Protein AF-A0A380DKZ0-F1 (afdb_monomer_lite)

Radius of gyration: 17.17 Å; chains: 1; bounding box: 35×26×47 Å

Secondary structure (DSSP, 8-state):
---STT-------HHHHHHH-SS--TT-----PPPPPPPHHHHHHHHHHSSS---EEE--S---HHHHHHHHHHHHHHT-SEEE--SSS-----HHHHHH-S---

Organism: Staphylococcus aureus (NCBI:txid1280)

pLDDT: mean 74.34, std 16.65, range [32.75, 92.69]

Sequence (105 aa):
MQKIKKIIVQTVPKSKLDFLANAPHQGVAALIAPYEYADFNQFLKQQKEKEGLSTVLILDGLEDPHNLGSILRTADATGVDGVIIPKRRSVTLTQTVAKASNRCN

Foldseek 3Di:
DDDPDPDDDDQDDPVVVVVVDPDDQVRDDDDDDFDDDDDPVVLVVVCVVDPDDAAEAEDEQDQDLLVVLVVLLVCVVVVHSYYHYDPPNDDDNDPNNVVSCPDDD

Structure (mmCIF, N/CA/C/O backbone):
data_AF-A0A380DKZ0-F1
#
_entry.id   AF-A0A380DKZ0-F1
#
loop_
_atom_site.group_PDB
_atom_site.id
_atom_site.type_symbol
_atom_site.label_atom_id
_atom_site.label_alt_id
_atom_site.label_comp_id
_atom_site.label_asym_id
_atom_site.label_entity_id
_atom_site.label_seq_id
_atom_site.pdbx_PDB_ins_code
_atom_site.Cartn_x
_atom_site.Cartn_y
_atom_site.Cartn_z
_atom_site.occupancy
_atom_site.B_iso_or_equiv
_atom_site.auth_seq_id
_atom_site.auth_comp_id
_atom_site.auth_asym_id
_atom_site.auth_atom_id
_atom_site.pdbx_PDB_model_num
ATOM 1 N N . MET A 1 1 ? -6.435 -10.077 -31.213 1.00 41.19 1 MET A N 1
ATOM 2 C CA . MET A 1 1 ? -6.629 -9.172 -30.058 1.00 41.19 1 MET A CA 1
ATOM 3 C C . MET A 1 1 ? -7.443 -9.924 -29.006 1.00 41.19 1 MET A C 1
ATOM 5 O O . MET A 1 1 ? -8.655 -10.022 -29.144 1.00 41.19 1 MET A O 1
ATOM 9 N N . GLN A 1 2 ? -6.789 -10.593 -28.050 1.00 39.38 2 GLN A N 1
ATOM 10 C CA . GLN A 1 2 ? -7.485 -11.447 -27.075 1.00 39.38 2 GLN A CA 1
ATOM 11 C C . GLN A 1 2 ? -8.008 -10.586 -25.917 1.00 39.38 2 GLN A C 1
ATOM 13 O O . GLN A 1 2 ? -7.240 -10.081 -25.104 1.00 39.38 2 GLN A O 1
ATOM 18 N N . LYS A 1 3 ? -9.330 -10.378 -25.885 1.00 44.25 3 LYS A N 1
ATOM 19 C CA . LYS A 1 3 ? -10.055 -9.697 -24.804 1.00 44.25 3 LYS A CA 1
ATOM 20 C C . LYS A 1 3 ? -10.193 -10.641 -23.609 1.00 44.25 3 LYS A C 1
ATOM 22 O O . LYS A 1 3 ? -11.206 -11.320 -23.473 1.00 44.25 3 LYS A O 1
ATOM 27 N N . ILE A 1 4 ? -9.213 -10.649 -22.714 1.00 47.22 4 ILE A N 1
ATOM 28 C CA . ILE A 1 4 ? -9.412 -11.177 -21.362 1.00 47.22 4 ILE A CA 1
ATOM 29 C C . ILE A 1 4 ? -9.745 -9.964 -20.481 1.00 47.22 4 ILE A C 1
ATOM 31 O O . ILE A 1 4 ? -8.869 -9.194 -20.118 1.00 47.22 4 ILE A O 1
ATOM 35 N N . LYS A 1 5 ? -11.051 -9.749 -20.252 1.00 51.69 5 LYS A N 1
ATOM 36 C CA . LYS A 1 5 ? -11.671 -8.763 -19.336 1.00 51.69 5 LYS A CA 1
ATOM 37 C C . LYS A 1 5 ? -11.102 -7.326 -19.385 1.00 51.69 5 LYS A C 1
ATOM 39 O O . LYS A 1 5 ? -10.195 -6.994 -18.645 1.00 51.69 5 LYS A O 1
ATOM 44 N N . LYS A 1 6 ? -11.712 -6.438 -20.189 1.00 64.25 6 LYS A N 1
ATOM 45 C CA . LYS A 1 6 ? -11.582 -4.952 -20.148 1.00 64.25 6 LYS A CA 1
ATOM 46 C C . LYS A 1 6 ? -10.164 -4.329 -20.181 1.00 64.25 6 LYS A C 1
ATOM 48 O O . LYS A 1 6 ? -10.063 -3.113 -20.076 1.00 64.25 6 LYS A O 1
ATOM 53 N N . ILE A 1 7 ? -9.097 -5.098 -20.388 1.00 72.94 7 ILE A N 1
ATOM 54 C CA . ILE A 1 7 ? -7.721 -4.587 -20.452 1.00 72.94 7 ILE A CA 1
ATOM 55 C C . ILE A 1 7 ? -7.259 -4.545 -21.915 1.00 72.94 7 ILE A C 1
ATOM 57 O O . ILE A 1 7 ? -7.412 -5.519 -22.656 1.00 72.94 7 ILE A O 1
ATOM 61 N N . ILE A 1 8 ? -6.716 -3.402 -22.346 1.00 80.69 8 ILE A N 1
ATOM 62 C CA . ILE A 1 8 ? -6.116 -3.238 -23.676 1.00 80.69 8 ILE A CA 1
ATOM 63 C C . ILE A 1 8 ? -4.725 -3.873 -23.644 1.00 80.69 8 ILE A C 1
ATOM 65 O O . ILE A 1 8 ? -3.868 -3.451 -22.873 1.00 80.69 8 ILE A O 1
ATOM 69 N N . VAL A 1 9 ? -4.503 -4.884 -24.485 1.00 87.19 9 VAL A N 1
ATOM 70 C CA . VAL A 1 9 ? -3.216 -5.584 -24.597 1.00 87.19 9 VAL A CA 1
ATOM 71 C C . VAL A 1 9 ? -2.578 -5.247 -25.938 1.00 87.19 9 VAL A C 1
ATOM 73 O O . VAL A 1 9 ? -3.184 -5.475 -26.987 1.00 87.19 9 VAL A O 1
ATOM 76 N N . GLN A 1 10 ? -1.347 -4.738 -25.900 1.00 88.81 10 GLN A N 1
ATOM 77 C CA . GLN A 1 10 ? -0.547 -4.438 -27.083 1.00 88.81 10 GLN A CA 1
ATOM 78 C C . GLN A 1 10 ? 0.792 -5.172 -27.011 1.00 88.81 10 GLN A C 1
ATOM 80 O O . GLN A 1 10 ? 1.536 -5.032 -26.043 1.00 88.81 10 GLN A O 1
ATOM 85 N N . THR A 1 11 ? 1.114 -5.935 -28.054 1.00 92.69 11 THR A N 1
ATOM 86 C CA . THR A 1 11 ? 2.452 -6.508 -28.230 1.00 92.69 11 THR A CA 1
ATOM 87 C C . THR A 1 11 ? 3.368 -5.433 -28.802 1.00 92.69 11 THR A C 1
ATOM 89 O O . THR A 1 11 ? 3.046 -4.818 -29.817 1.00 92.69 11 THR A O 1
ATOM 92 N N . VAL A 1 12 ? 4.503 -5.197 -28.150 1.00 91.44 12 VAL A N 1
ATOM 93 C CA . VAL A 1 12 ? 5.478 -4.170 -28.535 1.00 91.44 12 VAL A CA 1
ATOM 94 C C . VAL A 1 12 ? 6.887 -4.770 -28.602 1.00 91.44 12 VAL A C 1
ATOM 96 O O . VAL A 1 12 ? 7.141 -5.789 -27.958 1.00 91.44 12 VAL A O 1
ATOM 99 N N . PRO A 1 13 ? 7.823 -4.164 -29.356 1.00 92.44 13 PRO A N 1
ATOM 100 C CA . PRO A 1 13 ? 9.227 -4.566 -29.330 1.00 92.44 13 PRO A CA 1
ATOM 101 C C . PRO A 1 13 ? 9.837 -4.420 -27.932 1.00 92.44 13 PRO A C 1
ATOM 103 O O . PRO A 1 13 ? 9.445 -3.535 -27.169 1.00 92.44 13 PRO A O 1
ATOM 106 N N . LYS A 1 14 ? 10.857 -5.232 -27.626 1.00 89.12 14 LYS A N 1
ATOM 107 C CA . LYS A 1 14 ? 11.569 -5.200 -26.337 1.00 89.12 14 LYS A CA 1
ATOM 108 C C . LYS A 1 14 ? 12.054 -3.791 -25.967 1.00 89.12 14 LYS A C 1
ATOM 110 O O . LYS A 1 14 ? 11.815 -3.354 -24.851 1.00 89.12 14 LYS A O 1
ATOM 115 N N . SER A 1 15 ? 12.591 -3.049 -26.935 1.00 90.69 15 SER A N 1
ATOM 116 C CA . SER A 1 15 ? 13.064 -1.670 -26.747 1.00 90.69 15 SER A CA 1
ATOM 117 C C . SER A 1 15 ? 11.991 -0.716 -26.216 1.00 90.69 15 SER A C 1
ATOM 119 O O . SER A 1 15 ? 12.301 0.232 -25.499 1.00 90.69 15 SER A O 1
ATOM 121 N N . LYS A 1 16 ? 10.713 -0.959 -26.535 1.00 87.44 16 LYS A N 1
ATOM 122 C CA . LYS A 1 16 ? 9.605 -0.162 -26.004 1.00 87.44 16 LYS A CA 1
ATOM 123 C C . LYS A 1 16 ? 9.353 -0.470 -24.529 1.00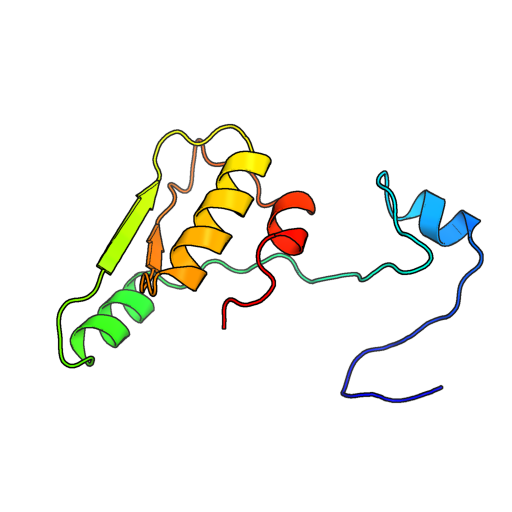 87.44 16 LYS A C 1
ATOM 125 O O . LYS A 1 16 ? 9.020 0.448 -23.790 1.00 87.44 16 LYS A O 1
ATOM 130 N N . LEU A 1 17 ? 9.518 -1.724 -24.107 1.00 88.44 17 LEU A N 1
ATOM 131 C CA . LEU A 1 17 ? 9.439 -2.114 -22.696 1.00 88.44 17 LEU A CA 1
ATOM 132 C C . LEU A 1 17 ? 10.634 -1.570 -21.907 1.00 88.44 17 LEU A C 1
ATOM 134 O O . LEU A 1 17 ? 10.421 -1.005 -20.838 1.00 88.44 17 LEU A O 1
ATOM 138 N N . ASP A 1 18 ? 11.841 -1.658 -22.475 1.00 86.88 18 ASP A N 1
ATOM 139 C CA . ASP A 1 18 ? 13.065 -1.095 -21.888 1.00 86.88 18 ASP A CA 1
ATOM 140 C C . ASP A 1 18 ? 12.925 0.429 -21.673 1.00 86.88 18 ASP A C 1
ATOM 142 O O . ASP A 1 18 ? 13.352 0.961 -20.655 1.00 86.88 18 ASP A O 1
ATOM 146 N N . PHE A 1 19 ? 12.269 1.141 -22.600 1.00 87.19 19 PHE A N 1
ATOM 147 C CA . PHE A 1 19 ? 11.984 2.576 -22.458 1.00 87.19 19 PHE A CA 1
ATOM 148 C C . PHE A 1 19 ? 10.931 2.892 -21.382 1.00 87.19 19 PHE A C 1
ATOM 150 O O . PHE A 1 19 ? 10.981 3.945 -20.753 1.00 87.19 19 PHE A O 1
ATOM 157 N N . LEU A 1 20 ? 9.935 2.020 -21.197 1.00 81.94 20 LEU A N 1
ATOM 158 C CA . LEU A 1 20 ? 8.808 2.266 -20.289 1.00 81.94 20 LEU A CA 1
ATOM 159 C C . LEU A 1 20 ? 9.123 1.952 -18.820 1.00 81.94 20 LEU A C 1
ATOM 161 O O . LEU A 1 20 ? 8.400 2.420 -17.940 1.00 81.94 20 LEU A O 1
ATOM 165 N N . ALA A 1 21 ? 10.158 1.158 -18.539 1.00 75.44 21 ALA A N 1
ATOM 166 C CA . ALA A 1 21 ? 10.490 0.734 -17.186 1.00 75.44 21 ALA A CA 1
ATOM 167 C C . ALA A 1 21 ? 12.005 0.718 -16.946 1.00 75.44 21 ALA A C 1
ATOM 169 O O . ALA A 1 21 ? 12.733 -0.047 -17.567 1.00 75.44 21 ALA A O 1
ATOM 170 N N . ASN A 1 22 ? 12.461 1.451 -15.927 1.00 72.25 22 ASN A N 1
ATOM 171 C CA . ASN A 1 22 ? 13.838 1.379 -15.412 1.00 72.25 22 ASN A CA 1
ATOM 172 C C . ASN A 1 22 ? 14.061 0.166 -14.479 1.00 72.25 22 ASN A C 1
ATOM 174 O O . ASN A 1 22 ? 14.873 0.218 -13.558 1.00 72.25 22 ASN A O 1
ATOM 178 N N . ALA A 1 23 ? 13.300 -0.916 -14.666 1.00 72.81 23 ALA A N 1
ATOM 179 C CA . ALA A 1 23 ? 13.321 -2.110 -13.826 1.00 72.81 23 ALA A CA 1
ATOM 180 C C . ALA A 1 23 ? 13.084 -3.377 -14.670 1.00 72.81 23 ALA A C 1
ATOM 182 O O . ALA A 1 23 ? 12.471 -3.291 -15.737 1.00 72.81 23 ALA A O 1
ATOM 183 N N . PRO A 1 24 ? 13.496 -4.572 -14.197 1.00 79.56 24 PRO A N 1
ATOM 184 C CA . PRO A 1 24 ? 13.285 -5.815 -14.933 1.00 79.56 24 PRO A CA 1
ATOM 185 C C . PRO A 1 24 ? 11.791 -6.060 -15.210 1.00 79.56 24 PRO A C 1
ATOM 187 O O . PRO A 1 24 ? 11.000 -6.255 -14.279 1.00 79.56 24 PRO A O 1
ATOM 190 N N . HIS A 1 25 ? 11.413 -6.054 -16.493 1.00 83.12 25 HIS A N 1
ATOM 191 C CA . HIS A 1 25 ? 10.029 -6.249 -16.949 1.00 83.12 25 HIS A CA 1
ATOM 192 C C . HIS A 1 25 ? 9.719 -7.695 -17.382 1.00 83.12 25 HIS A C 1
ATOM 194 O O . HIS A 1 25 ? 8.563 -8.027 -17.597 1.00 83.12 25 HIS A O 1
ATOM 200 N N . GLN A 1 26 ? 10.717 -8.578 -17.533 1.00 83.00 26 GLN A N 1
ATOM 201 C CA . GLN A 1 26 ? 10.518 -10.003 -17.893 1.00 83.00 26 GLN A CA 1
ATOM 202 C C . GLN A 1 26 ? 9.595 -10.233 -19.116 1.00 83.00 26 GLN A C 1
ATOM 204 O O . GLN A 1 26 ? 8.919 -11.250 -19.230 1.00 83.00 26 GLN A O 1
ATOM 209 N N . GLY A 1 27 ? 9.572 -9.274 -20.047 1.00 85.12 27 GLY A N 1
ATOM 210 C CA . GLY A 1 27 ? 8.747 -9.319 -21.262 1.00 85.12 27 GLY A CA 1
ATOM 211 C C . GLY A 1 27 ? 7.313 -8.783 -21.139 1.00 85.12 27 GLY A C 1
ATOM 212 O O . GLY A 1 27 ? 6.613 -8.771 -22.147 1.00 85.12 27 GLY A O 1
ATOM 213 N N . VAL A 1 28 ? 6.878 -8.293 -19.971 1.00 85.56 28 VAL A N 1
ATOM 214 C CA . VAL A 1 28 ? 5.519 -7.756 -19.767 1.00 85.56 28 VAL A CA 1
ATOM 215 C C . VAL A 1 28 ? 5.557 -6.473 -18.930 1.00 85.56 28 VAL A C 1
ATOM 217 O O . VAL A 1 28 ? 6.259 -6.388 -17.930 1.00 85.56 28 VAL A O 1
ATOM 220 N N . ALA A 1 29 ? 4.767 -5.470 -19.313 1.00 83.31 29 ALA A N 1
ATOM 221 C CA . ALA A 1 29 ? 4.553 -4.261 -18.521 1.00 83.31 29 ALA A CA 1
ATOM 222 C C . ALA A 1 29 ? 3.062 -3.903 -18.487 1.00 83.31 29 ALA A C 1
ATOM 224 O O . ALA A 1 29 ? 2.325 -4.210 -19.425 1.00 83.31 29 ALA A O 1
ATOM 225 N N . ALA A 1 30 ? 2.632 -3.240 -17.414 1.00 82.38 30 ALA A N 1
ATOM 226 C CA . ALA A 1 30 ? 1.273 -2.743 -17.249 1.00 82.38 30 ALA A CA 1
ATOM 227 C C . ALA A 1 30 ? 1.315 -1.274 -16.824 1.00 82.38 30 ALA A C 1
ATOM 229 O O . ALA A 1 30 ? 2.059 -0.904 -15.917 1.00 82.38 30 ALA A O 1
ATOM 230 N N . LEU A 1 31 ? 0.506 -0.447 -17.481 1.00 74.00 31 LEU A N 1
ATOM 231 C CA . LEU A 1 31 ? 0.250 0.919 -17.043 1.00 74.00 31 LEU A CA 1
ATOM 232 C C . LEU A 1 31 ? -0.959 0.885 -16.113 1.00 74.00 31 LEU A C 1
ATOM 234 O O . LEU A 1 31 ? -2.048 0.488 -16.526 1.00 74.00 31 LEU A O 1
ATOM 238 N N . ILE A 1 32 ? -0.745 1.277 -14.862 1.00 71.50 32 ILE A N 1
ATOM 239 C CA . ILE A 1 32 ? -1.789 1.361 -13.843 1.00 71.50 32 ILE A CA 1
ATOM 240 C C . ILE A 1 32 ? -2.060 2.828 -13.522 1.00 71.50 32 ILE A C 1
ATOM 242 O O . ILE A 1 32 ? -1.140 3.648 -13.520 1.00 71.50 32 ILE A O 1
ATOM 246 N N . ALA A 1 33 ? -3.326 3.157 -13.266 1.00 63.62 33 ALA A N 1
ATOM 247 C CA . ALA A 1 33 ? -3.660 4.442 -12.672 1.00 63.62 33 ALA A CA 1
ATOM 248 C C . ALA A 1 33 ? -2.992 4.546 -11.287 1.00 63.62 33 ALA A C 1
ATOM 250 O O . ALA A 1 33 ? -2.812 3.519 -10.622 1.00 63.62 33 ALA A O 1
ATOM 251 N N . PRO A 1 34 ? -2.592 5.753 -10.853 1.00 60.47 34 PRO A N 1
ATOM 252 C CA . PRO A 1 34 ? -2.097 5.947 -9.498 1.00 60.47 34 PRO A CA 1
ATOM 253 C C . PRO A 1 34 ? -3.147 5.483 -8.484 1.00 60.47 34 PRO A C 1
ATOM 255 O O . PRO A 1 34 ? -4.345 5.652 -8.702 1.00 60.47 34 PRO A O 1
ATOM 258 N N . TYR A 1 35 ? -2.686 4.883 -7.386 1.00 61.25 35 TYR A N 1
ATOM 259 C CA . TYR A 1 35 ? -3.566 4.447 -6.306 1.00 61.25 35 TYR A CA 1
ATOM 260 C C . TYR A 1 35 ? -4.256 5.668 -5.688 1.00 61.25 35 TYR A C 1
ATOM 262 O O . TYR A 1 35 ? -3.584 6.625 -5.294 1.00 61.25 35 TYR A O 1
ATOM 270 N N . GLU A 1 36 ? -5.583 5.634 -5.597 1.00 63.66 36 GLU A N 1
ATOM 271 C CA . GLU A 1 36 ? -6.340 6.638 -4.855 1.00 63.66 36 GLU A CA 1
ATOM 272 C C . GLU A 1 36 ? -6.365 6.260 -3.371 1.00 63.66 36 GLU A C 1
ATOM 274 O O . GLU A 1 36 ? -6.552 5.098 -3.008 1.00 63.66 36 GLU A O 1
ATOM 279 N N . TYR A 1 37 ? -6.147 7.246 -2.501 1.00 69.88 37 TYR A N 1
ATOM 280 C CA . TYR A 1 37 ? -6.315 7.054 -1.065 1.00 69.88 37 TYR A CA 1
ATOM 281 C C . TYR A 1 37 ? -7.794 6.864 -0.743 1.00 69.88 37 TYR A C 1
ATOM 283 O O . TYR A 1 37 ? -8.635 7.620 -1.230 1.00 69.88 37 TYR A O 1
ATOM 291 N N . ALA A 1 38 ? -8.101 5.892 0.114 1.00 74.38 38 ALA A N 1
ATOM 292 C CA . ALA A 1 38 ? -9.451 5.725 0.629 1.00 74.38 38 ALA A CA 1
ATOM 293 C C . ALA A 1 38 ? -9.867 6.943 1.470 1.00 74.38 38 ALA A C 1
ATOM 295 O O . ALA A 1 38 ? -9.060 7.509 2.217 1.00 74.38 38 ALA A O 1
ATOM 296 N N . ASP A 1 39 ? -11.139 7.330 1.373 1.00 82.88 39 ASP A N 1
ATOM 297 C CA . ASP A 1 39 ? -11.702 8.357 2.243 1.00 82.88 39 ASP A CA 1
ATOM 298 C C . ASP A 1 39 ? -11.778 7.837 3.685 1.00 82.88 39 ASP A C 1
ATOM 300 O O . ASP A 1 39 ? -12.379 6.798 3.976 1.00 82.88 39 ASP A O 1
ATOM 304 N N . PHE A 1 40 ? -11.164 8.578 4.605 1.00 83.38 40 PHE A N 1
ATOM 305 C CA . PHE A 1 40 ? -11.068 8.171 6.002 1.00 83.38 40 PHE A CA 1
ATOM 306 C C . PHE A 1 40 ? -12.436 8.100 6.697 1.00 83.38 40 PHE A C 1
ATOM 308 O O . PHE A 1 40 ? -12.671 7.202 7.504 1.00 83.38 40 PHE A O 1
ATOM 315 N N . ASN A 1 41 ? -13.369 9.002 6.376 1.00 86.06 41 ASN A N 1
ATOM 316 C CA . ASN A 1 41 ? -14.701 8.990 6.983 1.00 86.06 41 ASN A CA 1
ATOM 317 C C . ASN A 1 41 ? -15.520 7.798 6.485 1.00 86.06 41 ASN A C 1
ATOM 319 O O . ASN A 1 41 ? -16.231 7.165 7.268 1.00 86.06 41 ASN A O 1
ATOM 323 N N . GLN A 1 42 ? -15.401 7.471 5.198 1.00 86.44 42 GLN A N 1
ATOM 324 C CA . GLN A 1 42 ? -16.020 6.283 4.624 1.00 86.44 42 GLN A CA 1
ATOM 325 C C . GLN A 1 42 ? -15.474 5.006 5.270 1.00 86.44 42 GLN A C 1
ATOM 327 O O . GLN A 1 42 ? -16.263 4.143 5.655 1.00 86.44 42 GLN A O 1
ATOM 332 N N . PHE A 1 43 ? -14.154 4.916 5.457 1.00 86.38 43 PHE A N 1
ATOM 333 C CA . PHE A 1 43 ? -13.521 3.810 6.173 1.00 86.38 43 PHE A CA 1
ATOM 334 C C . PHE A 1 43 ? -14.088 3.662 7.592 1.00 86.38 43 PHE A C 1
ATOM 336 O O . PHE A 1 43 ? -14.570 2.592 7.960 1.00 86.38 43 PHE A O 1
ATOM 343 N N . LEU A 1 44 ? -14.123 4.747 8.373 1.00 86.94 44 LEU A N 1
ATOM 344 C CA . LEU A 1 44 ? -14.672 4.716 9.732 1.00 86.94 44 LEU A CA 1
ATOM 345 C C . LEU A 1 44 ? -16.141 4.283 9.768 1.00 86.94 44 LEU A C 1
ATOM 347 O O . LEU A 1 44 ? -16.548 3.580 10.693 1.00 86.94 44 LEU A O 1
ATOM 351 N N . LYS A 1 45 ? -16.945 4.693 8.781 1.00 88.94 45 LYS A N 1
ATOM 352 C CA . LYS A 1 45 ? -18.344 4.268 8.677 1.00 88.94 45 LYS A CA 1
ATOM 353 C C . LYS A 1 45 ? -18.450 2.756 8.452 1.00 88.94 45 LYS A C 1
ATOM 355 O O . LYS A 1 45 ? -19.194 2.104 9.174 1.00 88.94 45 LYS A O 1
ATOM 360 N N . GLN A 1 46 ? -17.663 2.205 7.528 1.00 86.88 46 GLN A N 1
ATOM 361 C CA . GLN A 1 46 ? -17.629 0.763 7.257 1.00 86.88 46 GLN A CA 1
ATOM 362 C C . GLN A 1 46 ? -17.210 -0.046 8.490 1.00 86.88 46 GLN A C 1
ATOM 364 O O . GLN A 1 46 ? -17.821 -1.065 8.793 1.00 86.88 46 GLN A O 1
ATOM 369 N N . GLN A 1 47 ? -16.207 0.426 9.237 1.00 87.81 47 GLN A N 1
ATOM 370 C CA . GLN A 1 47 ? -15.752 -0.268 10.445 1.00 87.81 47 GLN A CA 1
ATOM 371 C C . GLN A 1 47 ? -16.786 -0.226 11.578 1.00 87.81 47 GLN A C 1
ATOM 373 O O . GLN A 1 47 ? -16.889 -1.186 12.333 1.00 87.81 47 GLN A O 1
ATOM 378 N N . LYS A 1 48 ? -17.587 0.845 11.686 1.00 87.25 48 LYS A N 1
ATOM 379 C CA . LYS A 1 48 ? -18.691 0.927 12.662 1.00 87.25 48 LYS A CA 1
ATOM 380 C C . LYS A 1 48 ? -19.839 -0.038 12.368 1.00 87.25 48 LYS A C 1
ATOM 382 O O . LYS A 1 48 ? -20.546 -0.420 13.293 1.00 87.25 48 LYS A O 1
ATOM 387 N N . GLU A 1 49 ? -20.057 -0.373 11.100 1.00 88.25 49 GLU A N 1
ATOM 388 C CA . GLU A 1 49 ? -21.121 -1.284 10.660 1.00 88.25 49 GLU A CA 1
ATOM 389 C C . GLU A 1 49 ? -20.711 -2.765 10.778 1.00 88.25 49 GLU A C 1
ATOM 391 O O . GLU A 1 49 ? -21.557 -3.650 10.662 1.00 88.25 49 GLU A O 1
ATOM 396 N N . LYS A 1 50 ? -19.424 -3.048 11.016 1.00 85.06 50 LYS A N 1
ATOM 397 C CA . LYS A 1 50 ? -18.876 -4.402 11.122 1.00 85.06 50 LYS A CA 1
ATOM 398 C C . LYS A 1 50 ? -19.078 -4.960 12.534 1.00 85.06 50 LYS A C 1
ATOM 400 O O . LYS A 1 50 ? -18.852 -4.271 13.526 1.00 85.06 50 LYS A O 1
ATOM 405 N N . GLU A 1 51 ? -19.452 -6.232 12.635 1.00 84.44 51 GLU A N 1
ATOM 406 C CA . GLU A 1 51 ? -19.452 -6.941 13.916 1.00 84.44 51 GLU A CA 1
ATOM 407 C C . GLU A 1 51 ? -18.016 -7.341 14.291 1.00 84.44 51 GLU A C 1
ATOM 409 O O . GLU A 1 51 ? -17.329 -8.017 13.524 1.00 84.44 51 GLU A O 1
ATOM 414 N N . GLY A 1 52 ? -17.556 -6.924 15.474 1.00 83.88 52 GLY A N 1
ATOM 415 C CA . GLY A 1 52 ? -16.228 -7.252 16.002 1.00 83.88 52 GLY A CA 1
ATOM 416 C C . GLY A 1 52 ? -15.286 -6.052 16.130 1.00 83.8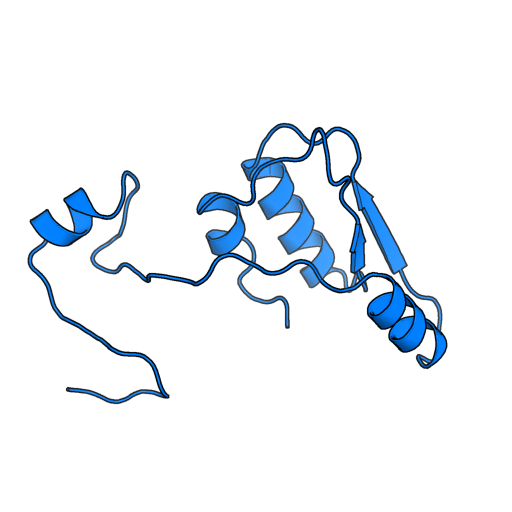8 52 GLY A C 1
ATOM 417 O O . GLY A 1 52 ? -15.668 -4.902 15.928 1.00 83.88 52 GLY A O 1
ATOM 418 N N . LEU A 1 53 ? -14.041 -6.324 16.530 1.00 87.25 53 LEU A N 1
ATOM 419 C CA . LEU A 1 53 ? -13.007 -5.298 16.674 1.00 87.25 53 LEU A CA 1
ATOM 420 C C . LEU A 1 53 ? -12.330 -5.037 15.326 1.00 87.25 53 LEU A C 1
ATOM 422 O O . LEU A 1 53 ? -11.878 -5.972 14.669 1.00 87.25 53 LEU A O 1
ATOM 426 N N . SER A 1 54 ? -12.229 -3.761 14.958 1.00 89.12 54 SER A N 1
ATOM 427 C CA . SER A 1 54 ? -11.451 -3.314 13.803 1.00 89.12 54 SER A CA 1
ATOM 428 C C . SER A 1 54 ? -9.976 -3.202 14.178 1.00 89.12 54 SER A C 1
ATOM 430 O O . SER A 1 54 ? -9.633 -2.552 15.170 1.00 89.12 54 SER A O 1
ATOM 432 N N . THR A 1 55 ? -9.103 -3.822 13.388 1.00 91.31 55 THR A N 1
ATOM 433 C CA . THR A 1 55 ? -7.650 -3.737 13.566 1.00 91.31 55 THR A CA 1
ATOM 434 C C . THR A 1 55 ? -7.063 -2.804 12.521 1.00 91.31 55 THR A C 1
ATOM 436 O O . THR A 1 55 ? -7.145 -3.069 11.325 1.00 91.31 55 THR A O 1
ATOM 439 N N . VAL A 1 56 ? -6.432 -1.718 12.966 1.00 90.62 56 VAL A N 1
ATOM 440 C CA . VAL A 1 56 ? -5.878 -0.682 12.086 1.00 90.62 56 VAL A CA 1
ATOM 441 C C . VAL A 1 56 ? -4.407 -0.462 12.403 1.00 90.62 56 VAL A C 1
ATOM 443 O O . VAL A 1 56 ? -4.024 -0.382 13.569 1.00 90.62 56 VAL A O 1
ATOM 446 N N . LEU A 1 57 ? -3.587 -0.330 11.363 1.00 90.12 57 LEU A N 1
ATOM 447 C CA . LEU A 1 57 ? -2.170 -0.005 11.481 1.00 90.12 57 LEU A CA 1
ATOM 448 C C . LEU A 1 57 ? -1.941 1.471 11.154 1.00 90.12 57 LEU A C 1
ATOM 450 O O . LEU A 1 57 ? -2.381 1.957 10.115 1.00 90.12 57 LEU A O 1
ATOM 454 N N . ILE A 1 58 ? -1.216 2.179 12.016 1.00 89.94 58 ILE A N 1
ATOM 455 C CA . ILE A 1 58 ? -0.802 3.562 11.770 1.00 89.94 58 ILE A CA 1
ATOM 456 C C . ILE A 1 58 ? 0.704 3.563 11.553 1.00 89.94 58 ILE A C 1
ATOM 458 O O . ILE A 1 58 ? 1.462 3.075 12.388 1.00 89.94 58 ILE A O 1
ATOM 462 N N . LEU A 1 59 ? 1.123 4.098 10.414 1.00 87.50 59 LEU A N 1
ATOM 463 C CA . LEU A 1 59 ? 2.508 4.121 9.975 1.00 87.50 59 LEU A CA 1
ATOM 464 C C . LEU A 1 59 ? 2.976 5.569 9.891 1.00 87.50 59 LEU A C 1
ATOM 466 O O . LEU A 1 59 ? 2.559 6.286 8.987 1.00 87.50 59 LEU A O 1
ATOM 470 N N . ASP A 1 60 ? 3.843 5.990 10.807 1.00 85.12 60 ASP A N 1
ATOM 471 C CA . ASP A 1 60 ? 4.415 7.340 10.829 1.00 85.12 60 ASP A CA 1
ATOM 472 C C . ASP A 1 60 ? 5.925 7.303 10.556 1.00 85.12 60 ASP A C 1
ATOM 474 O O . ASP A 1 60 ? 6.622 6.394 11.003 1.00 85.12 60 ASP A O 1
ATOM 478 N N . GLY A 1 61 ? 6.428 8.283 9.803 1.00 78.56 61 GLY A N 1
ATOM 479 C CA . GLY A 1 61 ? 7.861 8.426 9.516 1.00 78.56 61 GLY A CA 1
ATOM 480 C C . GLY A 1 61 ? 8.463 7.360 8.593 1.00 78.56 61 GLY A C 1
ATOM 481 O O . GLY A 1 61 ? 9.647 7.054 8.696 1.00 78.56 61 GLY A O 1
ATOM 482 N N . LEU A 1 62 ? 7.669 6.769 7.698 1.00 74.25 62 LEU A N 1
ATOM 483 C CA . LEU A 1 62 ? 8.160 5.785 6.731 1.00 74.25 62 LEU A CA 1
ATOM 484 C C . LEU A 1 62 ? 8.832 6.483 5.538 1.00 74.25 62 LEU A C 1
ATOM 486 O O . LEU A 1 62 ? 8.174 7.207 4.789 1.00 74.25 62 LEU A O 1
ATOM 490 N N . GLU A 1 63 ? 10.131 6.237 5.357 1.00 69.75 63 GLU A N 1
ATOM 491 C CA . GLU A 1 63 ? 10.965 6.886 4.329 1.00 69.75 63 GLU A CA 1
ATOM 492 C C . GLU A 1 63 ? 11.279 5.976 3.124 1.00 69.75 63 GLU A C 1
ATOM 494 O O . GLU A 1 63 ? 11.457 6.468 2.011 1.00 69.75 63 GLU A O 1
ATOM 499 N N . ASP A 1 64 ? 11.286 4.650 3.317 1.00 71.62 64 ASP A N 1
ATOM 500 C CA . ASP A 1 64 ? 11.637 3.661 2.284 1.00 71.62 64 ASP A CA 1
ATOM 501 C C . ASP A 1 64 ? 10.392 2.981 1.656 1.00 71.62 64 ASP A C 1
ATOM 503 O O . ASP A 1 64 ? 9.642 2.293 2.366 1.00 71.62 64 ASP A O 1
ATOM 507 N N . PRO A 1 65 ? 10.174 3.090 0.325 1.00 66.88 65 PRO A N 1
ATOM 508 C CA . PRO A 1 65 ? 9.063 2.426 -0.360 1.00 66.88 65 PRO A CA 1
ATOM 509 C C . PRO A 1 65 ? 9.055 0.904 -0.272 1.00 66.88 65 PRO A C 1
ATOM 511 O O . PRO A 1 65 ? 7.986 0.291 -0.336 1.00 66.88 65 PRO A O 1
ATOM 514 N N . HIS A 1 66 ? 10.224 0.278 -0.156 1.00 68.50 66 HIS A N 1
ATOM 515 C CA . HIS A 1 66 ? 10.320 -1.175 -0.084 1.00 68.50 66 HIS A CA 1
ATOM 516 C C . HIS A 1 66 ? 9.710 -1.712 1.221 1.00 68.50 66 HIS A C 1
ATO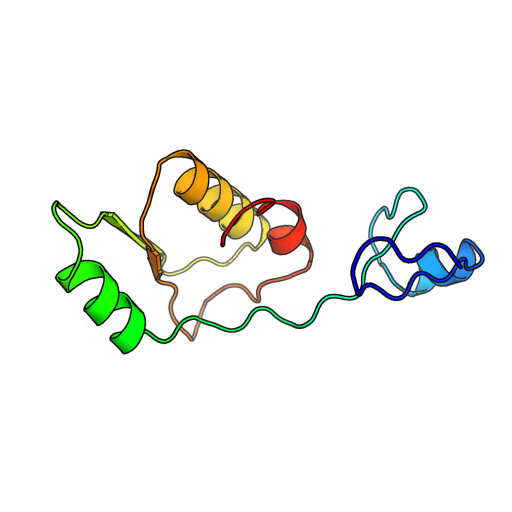M 518 O O . HIS A 1 66 ? 8.983 -2.715 1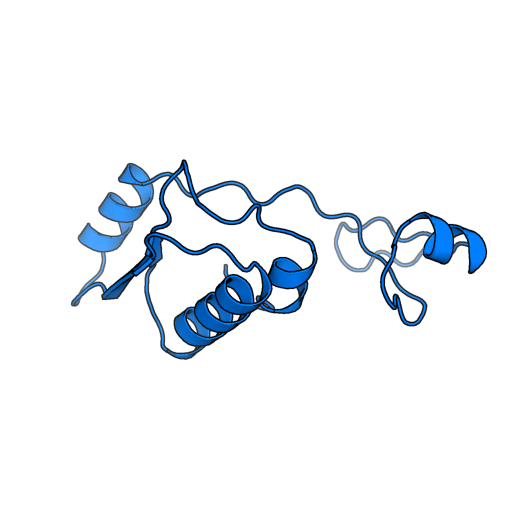.224 1.00 68.50 66 HIS A O 1
ATOM 524 N N . ASN A 1 67 ? 9.931 -0.993 2.323 1.00 78.19 67 ASN A N 1
ATOM 525 C CA . ASN A 1 67 ? 9.360 -1.323 3.625 1.00 78.19 67 ASN A CA 1
ATOM 526 C C . ASN A 1 67 ? 7.840 -1.158 3.624 1.00 78.19 67 ASN A C 1
ATOM 528 O O . ASN A 1 67 ? 7.135 -2.049 4.099 1.00 78.19 67 ASN A O 1
ATOM 532 N N . LEU A 1 68 ? 7.324 -0.085 3.012 1.00 79.44 68 LEU A N 1
ATOM 533 C CA . LEU A 1 68 ? 5.880 0.120 2.878 1.00 79.44 68 LEU A CA 1
ATOM 534 C C . LEU A 1 68 ? 5.209 -1.055 2.150 1.00 79.44 68 LEU A C 1
ATOM 536 O O . LEU A 1 68 ? 4.212 -1.585 2.633 1.00 79.44 68 LEU A O 1
ATOM 540 N N . GLY A 1 69 ? 5.775 -1.513 1.028 1.00 78.62 69 GLY A N 1
ATOM 541 C CA . GLY A 1 69 ? 5.230 -2.656 0.288 1.00 78.62 69 GLY A CA 1
ATOM 542 C C . GLY A 1 69 ? 5.212 -3.954 1.102 1.00 78.62 69 GLY A C 1
ATOM 543 O O . GLY A 1 69 ? 4.223 -4.689 1.076 1.00 78.62 69 GLY A O 1
ATOM 544 N N . SER A 1 70 ? 6.274 -4.213 1.867 1.00 82.75 70 SER A N 1
ATOM 545 C CA . SER A 1 70 ? 6.373 -5.396 2.736 1.00 82.75 70 SER A CA 1
ATOM 546 C C . SER A 1 70 ? 5.356 -5.364 3.883 1.00 82.75 70 SER A C 1
ATOM 548 O O . SER A 1 70 ? 4.723 -6.379 4.186 1.00 82.75 70 SER A O 1
ATOM 550 N N . ILE A 1 71 ? 5.153 -4.192 4.489 1.00 87.31 71 ILE A N 1
ATOM 551 C CA . ILE A 1 71 ? 4.170 -3.990 5.557 1.00 87.31 71 ILE A CA 1
ATOM 552 C C . ILE A 1 71 ? 2.750 -4.171 5.026 1.00 87.31 71 ILE A C 1
ATOM 554 O O . ILE A 1 71 ? 1.993 -4.932 5.618 1.00 87.31 71 ILE A O 1
ATOM 558 N N . LEU A 1 72 ? 2.398 -3.542 3.900 1.00 83.56 72 LEU A N 1
ATOM 559 C CA . LEU A 1 72 ? 1.059 -3.669 3.311 1.00 83.56 72 LEU A CA 1
ATOM 560 C C . LEU A 1 72 ? 0.724 -5.124 2.969 1.00 83.56 72 LEU A C 1
ATOM 562 O O . LEU A 1 72 ? -0.372 -5.590 3.262 1.00 83.56 72 LEU A O 1
ATOM 566 N N . ARG A 1 73 ? 1.688 -5.870 2.419 1.00 82.94 73 ARG A N 1
ATOM 567 C CA . ARG A 1 73 ? 1.514 -7.298 2.125 1.00 82.94 73 ARG A CA 1
ATOM 568 C C . ARG A 1 73 ? 1.287 -8.135 3.385 1.00 82.94 73 ARG A C 1
ATOM 570 O O . ARG A 1 73 ? 0.529 -9.098 3.354 1.00 82.94 73 ARG A O 1
ATOM 577 N N . THR A 1 74 ? 1.961 -7.783 4.475 1.00 87.69 74 THR A N 1
ATOM 578 C CA . THR A 1 74 ? 1.799 -8.466 5.762 1.00 87.69 74 THR A CA 1
ATOM 579 C C . THR A 1 74 ? 0.446 -8.123 6.376 1.00 87.69 74 THR A C 1
ATOM 581 O O . THR A 1 74 ? -0.275 -9.029 6.766 1.00 87.69 74 THR A O 1
ATOM 584 N N . ALA A 1 75 ? 0.074 -6.841 6.382 1.00 87.69 75 ALA A N 1
ATOM 585 C CA . ALA A 1 75 ? -1.205 -6.347 6.876 1.00 87.69 75 ALA A CA 1
ATOM 586 C C . ALA A 1 75 ? -2.394 -7.031 6.176 1.00 87.69 75 ALA A C 1
ATOM 588 O O . ALA A 1 75 ? -3.299 -7.511 6.860 1.00 87.69 75 ALA A O 1
ATOM 589 N N . ASP A 1 76 ? -2.342 -7.160 4.844 1.00 83.38 76 ASP A N 1
ATOM 590 C CA . ASP A 1 76 ? -3.327 -7.915 4.055 1.00 83.38 76 ASP A CA 1
ATOM 591 C C . ASP A 1 76 ? -3.382 -9.394 4.474 1.00 83.38 76 ASP A C 1
ATOM 593 O O . ASP A 1 76 ? -4.446 -9.924 4.789 1.00 83.38 76 ASP A O 1
ATOM 597 N N . ALA A 1 77 ? -2.223 -10.054 4.577 1.00 86.25 77 ALA A N 1
ATOM 598 C CA . ALA A 1 77 ? -2.146 -11.464 4.958 1.00 86.25 77 ALA A CA 1
ATOM 599 C C . ALA A 1 77 ? -2.628 -11.747 6.395 1.00 86.25 77 ALA A C 1
ATOM 601 O O . ALA A 1 77 ? -3.060 -12.862 6.685 1.00 86.25 77 ALA A O 1
ATOM 602 N N . THR A 1 78 ? -2.548 -10.763 7.294 1.00 89.62 78 THR A N 1
ATOM 603 C CA . THR A 1 78 ? -2.952 -10.893 8.703 1.00 89.62 78 THR A CA 1
ATOM 604 C C . THR A 1 78 ? -4.368 -10.390 8.987 1.00 89.62 78 THR A C 1
ATOM 606 O O . THR A 1 78 ? -4.815 -10.484 10.127 1.00 89.62 78 THR A O 1
ATOM 609 N N . GLY A 1 79 ? -5.079 -9.863 7.985 1.00 85.44 79 GLY A N 1
ATOM 610 C CA . GLY A 1 79 ? -6.451 -9.374 8.143 1.00 85.44 79 GLY A CA 1
ATOM 611 C C . GLY A 1 79 ? -6.568 -8.017 8.843 1.00 85.44 79 GLY A C 1
ATOM 612 O O . GLY A 1 79 ? -7.540 -7.785 9.556 1.00 85.44 79 GLY A O 1
ATOM 613 N N . VAL A 1 80 ? -5.587 -7.128 8.665 1.00 89.38 80 VAL A N 1
ATOM 614 C CA . VAL A 1 80 ? -5.699 -5.726 9.101 1.00 89.38 80 VAL A CA 1
ATOM 615 C C . VAL A 1 80 ? -6.752 -5.026 8.241 1.00 89.38 80 VAL A C 1
ATOM 617 O O . VAL A 1 80 ? -6.696 -5.084 7.016 1.00 89.38 80 VAL A O 1
ATOM 620 N N . ASP A 1 81 ? -7.694 -4.332 8.877 1.00 89.06 81 ASP A N 1
ATOM 621 C CA . ASP A 1 81 ? -8.813 -3.668 8.203 1.00 89.06 81 ASP A CA 1
ATOM 622 C C . AS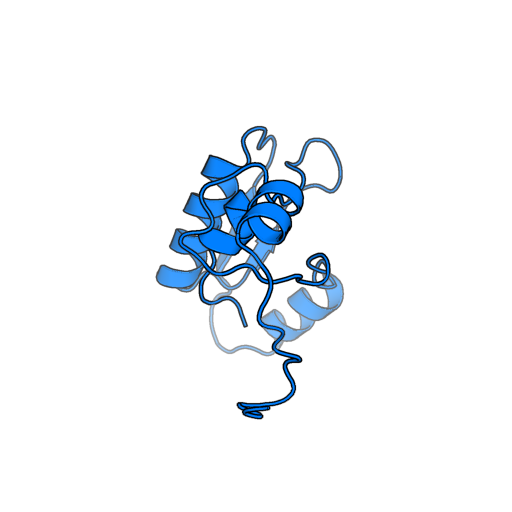P A 1 81 ? -8.398 -2.389 7.471 1.00 89.06 81 ASP A C 1
ATOM 624 O O . ASP A 1 81 ? -9.035 -1.993 6.497 1.00 89.06 81 ASP A O 1
ATOM 628 N N . GLY A 1 82 ? -7.344 -1.719 7.937 1.00 88.19 82 GLY A N 1
ATOM 629 C CA . GLY A 1 82 ? -6.854 -0.502 7.303 1.00 88.19 82 GLY A CA 1
ATOM 630 C C . GLY A 1 82 ? -5.438 -0.124 7.712 1.00 88.19 82 GLY A C 1
ATOM 631 O O . GLY A 1 82 ? -4.984 -0.412 8.820 1.00 88.19 82 GLY A O 1
ATOM 632 N N . VAL A 1 83 ? -4.747 0.568 6.807 1.00 88.00 83 VAL A N 1
ATOM 633 C CA . VAL A 1 83 ? -3.428 1.155 7.056 1.00 88.00 83 VAL A CA 1
ATOM 634 C C . VAL A 1 83 ? -3.509 2.660 6.832 1.00 88.00 83 VAL A C 1
ATOM 636 O O . VAL A 1 83 ? -3.886 3.117 5.754 1.00 88.00 83 VAL A O 1
ATOM 639 N N . ILE A 1 84 ? -3.159 3.435 7.853 1.00 87.06 84 ILE A N 1
ATOM 640 C CA . ILE A 1 84 ? -3.184 4.897 7.835 1.00 87.06 84 ILE A CA 1
ATOM 641 C C . ILE A 1 84 ? -1.747 5.399 7.734 1.00 87.06 84 ILE A C 1
ATOM 643 O O . ILE A 1 84 ? -0.913 5.084 8.583 1.00 87.06 84 ILE A O 1
ATOM 647 N N . ILE A 1 85 ? -1.474 6.209 6.709 1.00 83.38 85 ILE A N 1
ATOM 648 C CA . ILE A 1 85 ? -0.186 6.885 6.514 1.00 83.38 85 ILE A CA 1
ATOM 649 C C . ILE A 1 85 ? -0.380 8.411 6.517 1.00 83.38 85 ILE A C 1
ATOM 651 O O . ILE A 1 85 ? -1.403 8.902 6.026 1.00 83.38 85 ILE A O 1
ATOM 655 N N . PRO A 1 86 ? 0.574 9.198 7.045 1.00 76.56 86 PRO A N 1
ATOM 656 C CA . PRO A 1 86 ? 0.496 10.650 7.026 1.00 76.56 86 PRO A CA 1
ATOM 657 C C . PRO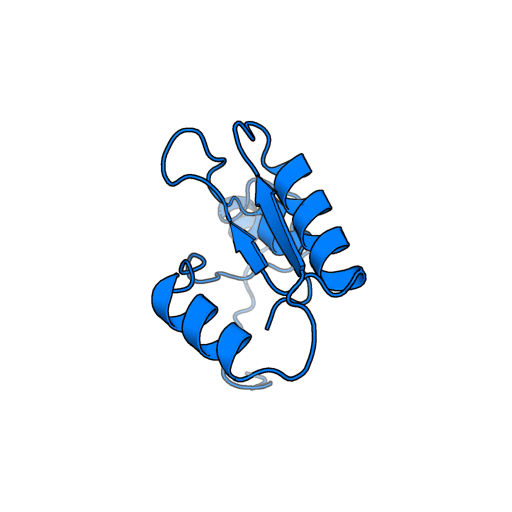 A 1 86 ? 0.592 11.180 5.591 1.00 76.56 86 PRO A C 1
ATOM 659 O O . PRO A 1 86 ? 1.278 10.626 4.740 1.00 76.56 86 PRO A O 1
ATOM 662 N N . LYS A 1 87 ? -0.066 12.309 5.306 1.00 69.44 87 LYS A N 1
ATOM 663 C CA . LYS A 1 87 ? -0.046 12.946 3.971 1.00 69.44 87 LYS A CA 1
ATOM 664 C C . LYS A 1 87 ? 1.287 13.644 3.642 1.00 69.44 87 LYS A C 1
ATOM 666 O O . LYS A 1 87 ? 1.533 14.005 2.496 1.00 69.44 87 LYS A O 1
ATOM 671 N N . ARG A 1 88 ? 2.126 13.897 4.652 1.00 60.69 88 ARG A N 1
ATOM 672 C CA . ARG A 1 88 ? 3.449 14.540 4.557 1.00 60.69 88 ARG A CA 1
ATOM 673 C C . ARG A 1 88 ? 4.461 13.642 5.272 1.00 60.69 88 ARG A C 1
ATOM 675 O O . ARG A 1 88 ? 4.095 13.051 6.278 1.00 60.69 88 ARG A O 1
ATOM 682 N N . ARG A 1 89 ? 5.711 13.579 4.789 1.00 51.97 89 ARG A N 1
ATOM 683 C CA . ARG A 1 89 ? 6.757 12.646 5.281 1.00 51.97 89 ARG A CA 1
ATOM 684 C C . ARG A 1 89 ? 6.402 11.162 5.116 1.00 51.97 89 ARG A C 1
ATOM 686 O O . ARG A 1 89 ? 6.834 10.327 5.900 1.00 51.97 89 ARG A O 1
ATOM 693 N N . SER A 1 90 ? 5.606 10.851 4.102 1.00 53.62 90 SER A N 1
ATOM 694 C CA . SER A 1 90 ? 5.312 9.486 3.690 1.00 53.62 90 SER A CA 1
ATOM 695 C C . SER A 1 90 ? 5.942 9.202 2.340 1.00 53.62 90 SER A C 1
ATOM 697 O O . SER A 1 90 ? 6.101 10.087 1.494 1.00 53.62 90 SER A O 1
ATOM 699 N N . VAL A 1 91 ? 6.309 7.941 2.155 1.00 54.69 91 VAL A N 1
ATOM 700 C CA . VAL A 1 91 ? 6.790 7.421 0.886 1.00 54.69 91 VAL A CA 1
ATOM 701 C C . VAL A 1 91 ? 5.767 7.671 -0.226 1.00 54.69 91 VAL A C 1
ATOM 703 O O . VAL A 1 91 ? 4.606 7.279 -0.119 1.00 54.69 91 VAL A O 1
ATOM 706 N N . THR A 1 92 ? 6.215 8.226 -1.353 1.00 54.12 92 THR A N 1
ATOM 707 C CA . THR A 1 92 ? 5.473 8.132 -2.613 1.00 54.12 92 THR A CA 1
ATOM 708 C C . THR A 1 92 ? 5.311 6.657 -2.983 1.00 54.12 92 THR A C 1
ATOM 710 O O . THR A 1 92 ? 6.305 5.983 -3.271 1.00 54.12 92 THR A O 1
ATOM 713 N N . LEU A 1 93 ? 4.066 6.164 -2.994 1.00 54.22 93 LEU A N 1
ATOM 714 C CA . LEU A 1 93 ? 3.675 4.858 -3.537 1.00 54.22 93 LEU A CA 1
ATOM 715 C C . LEU A 1 93 ? 4.272 4.697 -4.944 1.00 54.22 93 LEU A C 1
ATOM 717 O O . LEU A 1 93 ? 3.760 5.209 -5.935 1.00 54.22 93 LEU A O 1
ATOM 721 N N . THR A 1 94 ? 5.422 4.039 -5.009 1.00 53.38 94 THR A N 1
ATOM 722 C CA . THR A 1 94 ? 6.205 3.819 -6.226 1.00 53.38 94 THR A CA 1
ATOM 723 C C . THR A 1 94 ? 5.900 2.424 -6.763 1.00 53.38 94 THR A C 1
ATOM 725 O O . THR A 1 94 ? 5.312 1.593 -6.071 1.00 53.38 94 THR A O 1
ATOM 728 N N . GLN A 1 95 ? 6.305 2.141 -8.006 1.00 51.16 95 GLN A N 1
ATOM 729 C CA . GLN A 1 95 ? 6.071 0.854 -8.686 1.00 51.16 95 GLN A CA 1
ATOM 730 C C . GLN A 1 95 ? 6.460 -0.383 -7.842 1.00 51.16 95 GLN A C 1
ATOM 732 O O . GLN A 1 95 ? 5.903 -1.464 -8.031 1.00 51.16 95 GLN A O 1
ATOM 737 N N . THR A 1 96 ? 7.378 -0.219 -6.884 1.00 47.50 96 THR A N 1
ATOM 738 C CA . THR A 1 96 ? 7.791 -1.224 -5.895 1.00 47.50 96 THR A CA 1
ATOM 739 C C . THR A 1 96 ? 6.647 -1.692 -4.988 1.00 47.50 96 THR A C 1
ATOM 741 O O . THR A 1 96 ? 6.532 -2.887 -4.730 1.00 47.50 96 THR A O 1
ATOM 744 N N . VAL A 1 97 ? 5.763 -0.789 -4.549 1.00 49.84 97 VAL A N 1
ATOM 745 C CA . VAL A 1 97 ? 4.643 -1.131 -3.656 1.00 49.84 97 VAL A CA 1
ATOM 746 C C . VAL A 1 97 ? 3.557 -1.898 -4.413 1.00 49.84 97 VAL A C 1
ATOM 748 O O . VAL A 1 97 ? 3.096 -2.927 -3.930 1.00 49.84 97 VAL A O 1
ATOM 751 N N . ALA A 1 98 ? 3.246 -1.483 -5.647 1.00 50.84 98 ALA A N 1
ATOM 752 C CA . ALA A 1 98 ? 2.264 -2.154 -6.504 1.00 50.84 98 ALA A CA 1
ATOM 753 C C . ALA A 1 98 ? 2.651 -3.605 -6.858 1.00 50.84 98 ALA A C 1
ATOM 755 O O . ALA A 1 98 ? 1.776 -4.445 -7.051 1.00 50.84 98 ALA A O 1
ATOM 756 N N . LYS A 1 99 ? 3.953 -3.928 -6.918 1.00 47.28 99 LYS A N 1
ATOM 757 C CA . LYS A 1 99 ? 4.431 -5.314 -7.089 1.00 47.28 99 LYS A CA 1
ATOM 758 C C . LYS A 1 99 ? 4.269 -6.168 -5.824 1.00 47.28 99 LYS A C 1
ATOM 760 O O . LYS A 1 99 ? 4.157 -7.388 -5.933 1.00 47.28 99 LYS A O 1
ATOM 765 N N . ALA A 1 100 ? 4.286 -5.563 -4.637 1.00 39.41 100 ALA A N 1
ATOM 766 C CA . ALA A 1 100 ? 4.216 -6.285 -3.367 1.00 39.41 100 ALA A CA 1
ATOM 767 C C . ALA A 1 100 ? 2.767 -6.597 -2.945 1.00 39.41 100 ALA A C 1
ATOM 769 O O . ALA A 1 100 ? 2.500 -7.685 -2.420 1.00 39.41 100 ALA A O 1
ATOM 770 N N . SER A 1 101 ? 1.835 -5.686 -3.229 1.00 37.28 101 SER A N 1
ATOM 771 C CA . SER A 1 101 ? 0.414 -5.762 -2.876 1.00 37.28 101 SER A CA 1
ATOM 772 C C . SER A 1 101 ? -0.391 -6.497 -3.951 1.00 37.28 101 SER A C 1
ATOM 774 O O . SER A 1 101 ? -1.091 -5.886 -4.753 1.00 37.28 101 SER A O 1
ATOM 776 N N . ASN A 1 102 ? -0.280 -7.824 -4.012 1.00 37.94 102 ASN A N 1
ATOM 777 C CA . ASN A 1 102 ? -0.990 -8.599 -5.036 1.00 37.94 102 ASN A CA 1
ATOM 778 C C . ASN A 1 102 ? -2.470 -8.875 -4.713 1.00 37.94 102 ASN A C 1
ATOM 780 O O . ASN A 1 102 ? -3.131 -9.548 -5.502 1.00 37.94 102 ASN A O 1
ATOM 784 N N . ARG A 1 103 ? -2.992 -8.370 -3.589 1.00 39.41 103 ARG A N 1
ATOM 785 C CA . ARG A 1 103 ? -4.416 -8.313 -3.236 1.00 39.41 103 ARG A CA 1
ATOM 786 C C . ARG A 1 103 ? -4.604 -7.222 -2.184 1.00 39.41 103 ARG A C 1
ATOM 788 O O . ARG A 1 103 ? -4.164 -7.397 -1.071 1.00 39.41 103 ARG A O 1
ATOM 795 N N . CYS A 1 104 ? -5.212 -6.102 -2.531 1.00 32.75 104 CYS A N 1
ATOM 796 C CA . CYS A 1 104 ? -5.960 -5.287 -1.577 1.00 32.75 104 CYS A CA 1
ATOM 797 C C . CYS A 1 104 ? -7.178 -4.827 -2.375 1.00 32.75 104 CYS A C 1
ATOM 799 O O . CYS A 1 104 ? -7.032 -4.035 -3.306 1.00 32.75 104 CYS A O 1
ATOM 801 N N . ASN A 1 105 ? -8.322 -5.451 -2.105 1.00 33.56 105 ASN A N 1
ATOM 802 C CA . ASN A 1 105 ? -9.625 -5.052 -2.634 1.00 33.56 105 ASN A CA 1
ATOM 803 C C . ASN A 1 105 ? -10.257 -4.045 -1.680 1.00 33.56 105 ASN A C 1
ATOM 805 O O . ASN A 1 105 ? -10.095 -4.257 -0.459 1.00 33.56 105 ASN A O 1
#

InterPro domains:
  IPR001537 tRNA/rRNA methyltransferase, SpoU type [PF00588] (55-101)
  IPR004441 RNA methyltransferase TrmH [PTHR46429] (5-101)
  IPR013123 RNA 2-O ribose methyltransferase, substrate binding [PF08032] (5-38)
  IPR029026 tRNA (guanine-N1-)-methyltransferase, N-terminal [G3DSA:3.40.1280.10] (35-104)
  IPR029028 Alpha/beta knot methyltransferases [SSF75217] (26-101)